Protein AF-A0A380TN13-F1 (afdb_monomer_lite)

pLDDT: mean 87.19, std 15.4, range [38.97, 98.44]

Structure (mmCIF, N/CA/C/O backbone):
data_AF-A0A380TN13-F1
#
_entry.id   AF-A0A380TN13-F1
#
loop_
_atom_site.group_PDB
_atom_site.id
_atom_site.type_symbol
_atom_site.label_atom_id
_atom_site.label_alt_id
_atom_site.label_comp_id
_atom_site.label_asym_id
_atom_site.label_entity_id
_atom_site.label_seq_id
_atom_site.pdbx_PDB_ins_code
_atom_site.Cartn_x
_atom_site.Cartn_y
_atom_site.Cartn_z
_atom_site.occupancy
_atom_site.B_iso_or_equiv
_atom_site.auth_seq_id
_atom_site.auth_comp_id
_atom_site.auth_asym_id
_atom_site.auth_atom_id
_atom_site.pdbx_PDB_model_num
ATOM 1 N N . MET A 1 1 ? 14.270 -12.593 -10.125 1.00 65.88 1 MET A N 1
ATOM 2 C CA . MET A 1 1 ? 13.774 -11.225 -9.881 1.00 65.88 1 MET A CA 1
ATOM 3 C C . MET A 1 1 ? 12.365 -11.051 -10.431 1.00 65.88 1 MET A C 1
ATOM 5 O O . MET A 1 1 ? 11.478 -10.808 -9.632 1.00 65.88 1 MET A O 1
ATOM 9 N N . VAL A 1 2 ? 12.131 -11.298 -11.727 1.00 71.88 2 VAL A N 1
ATOM 10 C CA . VAL A 1 2 ? 10.791 -11.226 -12.358 1.00 71.88 2 VAL A CA 1
ATOM 11 C C . VAL A 1 2 ? 9.706 -11.951 -11.545 1.00 71.88 2 VAL A C 1
ATOM 13 O O . VAL A 1 2 ? 8.764 -11.313 -11.095 1.00 71.88 2 VAL A O 1
ATOM 16 N N . GLY A 1 3 ? 9.921 -13.222 -11.181 1.00 81.19 3 GLY A N 1
ATOM 17 C CA . GLY A 1 3 ? 8.944 -13.970 -10.373 1.00 81.19 3 GLY A CA 1
ATOM 18 C C . GLY A 1 3 ? 8.703 -13.449 -8.944 1.00 81.19 3 GLY A C 1
ATOM 19 O O . GLY A 1 3 ? 7.678 -13.769 -8.356 1.00 81.19 3 GLY A O 1
ATOM 20 N N . GLN A 1 4 ? 9.610 -12.648 -8.362 1.00 84.31 4 GLN A N 1
ATOM 21 C CA . GLN A 1 4 ? 9.335 -11.978 -7.077 1.00 84.31 4 GLN A CA 1
ATOM 22 C C . GLN A 1 4 ? 8.352 -10.820 -7.277 1.00 84.31 4 GLN A C 1
ATOM 24 O O . GLN A 1 4 ? 7.510 -10.576 -6.424 1.00 84.31 4 GLN A O 1
ATOM 29 N N . ILE A 1 5 ? 8.436 -10.133 -8.415 1.00 87.44 5 ILE A N 1
ATOM 30 C CA . ILE A 1 5 ? 7.627 -8.950 -8.705 1.00 87.44 5 ILE A CA 1
ATOM 31 C C . ILE A 1 5 ? 6.251 -9.351 -9.234 1.00 87.44 5 ILE A C 1
ATOM 33 O O . ILE A 1 5 ? 5.261 -8.731 -8.860 1.00 87.44 5 ILE A O 1
ATOM 37 N N . ASP A 1 6 ? 6.151 -10.456 -9.976 1.00 91.38 6 ASP A N 1
ATOM 38 C CA . ASP A 1 6 ? 4.862 -11.104 -10.259 1.00 91.38 6 ASP A CA 1
ATOM 39 C C . ASP A 1 6 ? 4.112 -11.430 -8.959 1.00 91.38 6 ASP A C 1
ATOM 41 O O . ASP A 1 6 ? 2.916 -11.160 -8.812 1.00 91.38 6 ASP A O 1
ATOM 45 N N . GLN A 1 7 ? 4.837 -11.977 -7.978 1.00 93.75 7 GLN A N 1
ATOM 46 C CA . GLN A 1 7 ? 4.271 -12.325 -6.683 1.00 93.75 7 GLN A CA 1
ATOM 47 C C . GLN A 1 7 ? 3.902 -11.082 -5.862 1.00 93.75 7 GLN A C 1
ATOM 49 O O . GLN A 1 7 ? 2.835 -11.064 -5.247 1.00 93.75 7 GLN A O 1
ATOM 54 N N . LEU A 1 8 ? 4.716 -10.021 -5.923 1.00 94.38 8 LEU A N 1
ATOM 55 C CA . LEU A 1 8 ? 4.386 -8.714 -5.356 1.00 94.38 8 LEU A CA 1
ATOM 56 C C . LEU A 1 8 ? 3.074 -8.170 -5.937 1.00 94.38 8 LEU A C 1
ATOM 58 O O . LEU A 1 8 ? 2.205 -7.755 -5.172 1.00 94.38 8 LEU A O 1
ATOM 62 N N . VAL A 1 9 ? 2.901 -8.197 -7.265 1.00 95.75 9 VAL A N 1
ATOM 63 C CA . VAL A 1 9 ? 1.662 -7.751 -7.926 1.00 95.75 9 VAL A CA 1
ATOM 64 C C . VAL A 1 9 ? 0.481 -8.576 -7.420 1.00 95.75 9 VAL A C 1
ATOM 66 O O . VAL A 1 9 ? -0.484 -8.004 -6.918 1.00 95.75 9 VAL A O 1
ATOM 69 N N . SER A 1 10 ? 0.577 -9.907 -7.474 1.00 97.00 10 SER A N 1
ATOM 70 C CA . SER A 1 10 ? -0.489 -10.816 -7.029 1.00 97.00 10 SER A CA 1
ATOM 71 C C . SER A 1 10 ? -0.894 -10.573 -5.570 1.00 97.00 10 SER A C 1
ATOM 73 O O . SER A 1 10 ? -2.082 -10.486 -5.250 1.00 97.00 10 SER A O 1
ATOM 75 N N . ASP A 1 11 ? 0.070 -10.477 -4.655 1.00 96.94 11 ASP A N 1
ATOM 76 C CA . ASP A 1 11 ? -0.242 -10.333 -3.232 1.00 96.94 11 ASP A CA 1
ATOM 77 C C . ASP A 1 11 ? -0.697 -8.914 -2.880 1.00 96.94 11 ASP A C 1
ATOM 79 O O . ASP A 1 11 ? -1.555 -8.758 -2.009 1.00 96.94 11 ASP A O 1
ATOM 83 N N . THR A 1 12 ? -0.250 -7.898 -3.625 1.00 97.81 12 THR A N 1
ATOM 84 C CA . THR A 1 12 ? -0.817 -6.543 -3.546 1.00 97.81 12 THR A CA 1
ATOM 85 C C . THR A 1 12 ? -2.265 -6.521 -4.038 1.00 97.81 12 THR A C 1
ATOM 87 O O . THR A 1 12 ? -3.112 -5.894 -3.405 1.00 97.81 12 THR A O 1
ATOM 90 N N . GLU A 1 13 ? -2.612 -7.243 -5.109 1.00 98.00 13 GLU A N 1
ATOM 91 C CA . GLU A 1 13 ? -4.006 -7.350 -5.570 1.00 98.00 13 GLU A CA 1
ATOM 92 C C . GLU A 1 13 ? -4.906 -8.006 -4.519 1.00 98.00 13 GLU A C 1
ATOM 94 O O . GLU A 1 13 ? -5.995 -7.500 -4.238 1.00 98.00 13 GLU A O 1
ATOM 99 N N . LYS A 1 14 ? -4.441 -9.089 -3.882 1.00 98.19 14 LYS A N 1
ATOM 100 C CA . LYS A 1 14 ? -5.165 -9.732 -2.773 1.00 98.19 14 LYS A CA 1
ATOM 101 C C . LYS A 1 14 ? -5.299 -8.800 -1.571 1.00 98.19 14 LYS A C 1
ATOM 103 O O . LYS A 1 14 ? -6.384 -8.704 -1.003 1.00 98.19 14 LYS A O 1
ATOM 108 N N . PHE A 1 15 ? -4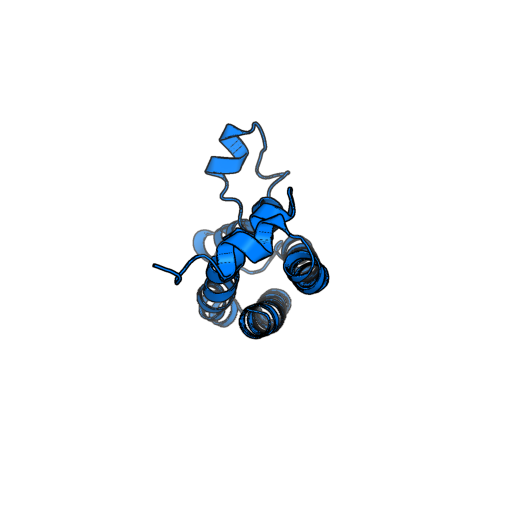.229 -8.095 -1.203 1.00 98.38 15 PHE A N 1
ATOM 109 C CA . PHE A 1 15 ? -4.238 -7.109 -0.123 1.00 98.38 15 PHE A CA 1
ATOM 110 C C . PHE A 1 15 ? -5.290 -6.023 -0.366 1.00 98.38 15 PHE A C 1
ATOM 112 O O . PHE A 1 15 ? -6.163 -5.810 0.472 1.00 98.38 15 PHE A O 1
ATOM 119 N N . VAL A 1 16 ? -5.283 -5.417 -1.556 1.00 98.06 16 VAL A N 1
ATOM 120 C CA . VAL A 1 16 ? -6.286 -4.431 -1.983 1.00 98.06 16 VAL A CA 1
ATOM 121 C C . VAL A 1 16 ? -7.694 -5.033 -1.993 1.00 98.06 16 VAL A C 1
ATOM 123 O O . VAL A 1 16 ? -8.653 -4.352 -1.633 1.00 98.06 16 VAL A O 1
ATOM 126 N N . GLY A 1 17 ? -7.832 -6.307 -2.368 1.00 98.19 17 GLY A N 1
ATOM 127 C CA . GLY A 1 17 ? -9.084 -7.055 -2.273 1.00 98.19 17 GLY A CA 1
ATOM 128 C C . GLY A 1 17 ? -9.636 -7.109 -0.847 1.00 98.19 17 GLY A C 1
ATOM 129 O O . GLY A 1 17 ? -10.792 -6.745 -0.637 1.00 98.19 17 GLY A O 1
ATOM 130 N N . TYR A 1 18 ? -8.808 -7.481 0.135 1.00 98.44 18 TYR A N 1
ATOM 131 C CA . TYR A 1 18 ? -9.210 -7.526 1.546 1.00 98.44 18 TYR A CA 1
ATOM 132 C C . TYR A 1 18 ? -9.548 -6.145 2.116 1.00 98.44 18 TYR A C 1
ATOM 134 O O . TYR A 1 18 ? -10.507 -6.013 2.876 1.00 98.44 18 TYR A O 1
ATOM 142 N N . LEU A 1 19 ? -8.815 -5.100 1.717 1.00 98.06 19 LEU A N 1
ATOM 143 C CA . LEU A 1 19 ? -9.134 -3.722 2.103 1.00 98.06 19 L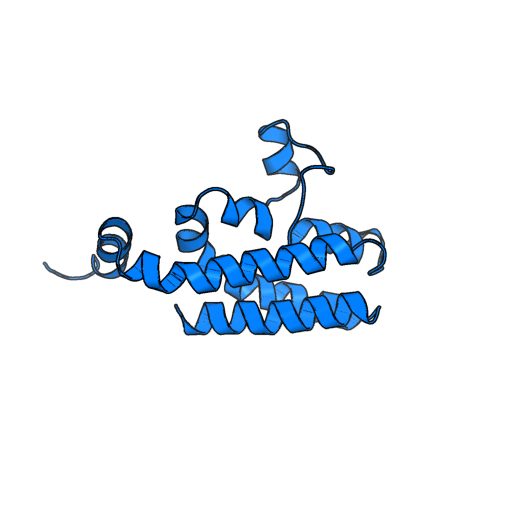EU A CA 1
ATOM 144 C C . LEU A 1 19 ? -10.526 -3.314 1.608 1.00 98.06 19 LEU A C 1
ATOM 146 O O . LEU A 1 19 ? -11.349 -2.835 2.391 1.00 98.06 19 LEU A O 1
ATOM 150 N N . LYS A 1 20 ? -10.817 -3.583 0.328 1.00 97.31 20 LYS A N 1
ATOM 151 C CA . LYS A 1 20 ? -12.115 -3.294 -0.301 1.00 97.31 20 LYS A CA 1
ATOM 152 C C . LYS A 1 20 ? -13.267 -4.087 0.311 1.00 97.31 20 LYS A C 1
ATOM 154 O O . LYS A 1 20 ? -14.385 -3.585 0.351 1.00 97.31 20 LYS A O 1
ATOM 159 N N . SER A 1 21 ? -13.021 -5.314 0.768 1.00 97.62 21 SER A N 1
ATOM 160 C CA . SER A 1 21 ? -14.049 -6.150 1.395 1.00 97.62 21 SER A CA 1
ATOM 161 C C . SER A 1 21 ? -14.241 -5.882 2.891 1.00 97.62 21 SER A C 1
ATOM 163 O O . SER A 1 21 ? -15.089 -6.524 3.505 1.00 97.62 21 SER A O 1
ATOM 165 N N . GLY A 1 22 ? -13.462 -4.981 3.500 1.00 97.69 22 GLY A N 1
ATOM 166 C CA . GLY A 1 22 ? -13.528 -4.734 4.9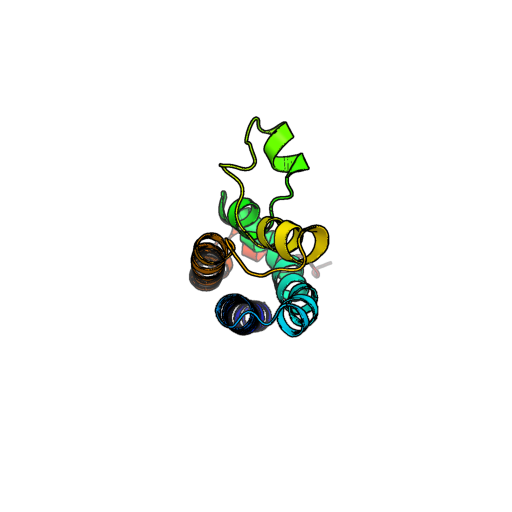44 1.00 97.69 22 GLY A CA 1
ATOM 167 C C . GLY A 1 22 ? -12.832 -5.791 5.806 1.00 97.69 22 GLY A C 1
ATOM 168 O O . GLY A 1 22 ? -13.014 -5.807 7.023 1.00 97.69 22 GLY A O 1
ATOM 169 N N . ASP A 1 23 ? -12.045 -6.688 5.208 1.00 98.06 23 ASP A N 1
ATOM 170 C CA . ASP A 1 23 ? -11.430 -7.819 5.901 1.00 98.06 23 ASP A CA 1
ATOM 171 C C . ASP A 1 23 ? -10.084 -7.429 6.523 1.00 98.06 23 ASP A C 1
ATOM 173 O O . ASP A 1 23 ? -9.000 -7.725 6.013 1.00 98.06 23 ASP A O 1
ATOM 177 N N . VAL A 1 24 ? -10.162 -6.749 7.668 1.00 97.88 24 VAL A N 1
ATOM 178 C CA . VAL A 1 24 ? -8.989 -6.290 8.428 1.00 97.88 24 VAL A CA 1
ATOM 179 C C . VAL A 1 24 ? -8.060 -7.452 8.799 1.00 97.88 24 VAL A C 1
ATOM 181 O O . VAL A 1 24 ? -6.840 -7.292 8.789 1.00 97.88 24 VAL A O 1
ATOM 184 N N . GLN A 1 25 ? -8.604 -8.629 9.129 1.00 97.69 25 GLN A N 1
ATOM 185 C CA . GLN A 1 25 ? -7.788 -9.758 9.579 1.00 97.69 25 GLN A CA 1
ATOM 186 C C . GLN A 1 25 ? -6.933 -10.321 8.449 1.00 97.69 25 GLN A C 1
ATOM 188 O O . GLN A 1 25 ? -5.730 -10.518 8.635 1.00 97.69 25 GLN A O 1
ATOM 193 N N . ASN A 1 26 ? -7.526 -10.578 7.283 1.00 98.00 26 ASN A N 1
ATOM 194 C CA . ASN A 1 26 ? -6.761 -11.090 6.153 1.00 98.00 26 ASN A CA 1
ATOM 195 C C . ASN A 1 26 ? -5.868 -10.010 5.530 1.00 98.00 26 ASN A C 1
ATOM 197 O O . ASN A 1 26 ? -4.746 -10.334 5.139 1.00 98.00 26 ASN A O 1
ATOM 201 N N . ALA A 1 27 ? -6.274 -8.733 5.556 1.00 98.25 27 ALA A N 1
ATOM 202 C CA . ALA A 1 27 ? -5.406 -7.615 5.180 1.00 98.25 27 ALA A CA 1
ATOM 203 C C . ALA A 1 27 ? -4.125 -7.578 6.037 1.00 98.25 27 ALA A C 1
ATOM 205 O O . ALA A 1 27 ? -3.022 -7.548 5.492 1.00 98.25 27 ALA A O 1
ATOM 206 N N . LYS A 1 28 ? -4.247 -7.683 7.369 1.00 98.25 28 LYS A N 1
ATOM 207 C CA . LYS A 1 28 ? -3.092 -7.741 8.286 1.00 98.25 28 LYS A CA 1
ATOM 208 C C . LYS A 1 28 ? -2.200 -8.961 8.058 1.00 98.25 28 LYS A C 1
ATOM 210 O O . LYS A 1 28 ? -0.984 -8.851 8.168 1.00 98.25 28 LYS A O 1
ATOM 215 N N . LYS A 1 29 ? -2.783 -10.122 7.738 1.00 97.88 29 LYS A N 1
ATOM 216 C CA . LYS A 1 29 ? -2.020 -11.356 7.476 1.00 97.88 29 LYS A CA 1
ATOM 217 C C . LYS A 1 29 ? -1.196 -11.276 6.196 1.00 97.88 29 LYS A C 1
ATOM 219 O O . LYS A 1 29 ? -0.071 -11.763 6.179 1.00 97.88 29 LYS A O 1
ATOM 224 N N . ILE A 1 30 ? -1.756 -10.707 5.127 1.00 97.81 30 ILE A N 1
ATOM 225 C CA . ILE A 1 30 ? -1.075 -10.668 3.829 1.00 97.81 30 ILE A CA 1
ATOM 226 C C . ILE A 1 30 ? -0.096 -9.500 3.699 1.00 97.81 30 ILE A C 1
ATOM 228 O O . ILE A 1 30 ? 0.870 -9.618 2.954 1.00 97.81 30 ILE A O 1
ATOM 232 N N . TYR A 1 31 ? -0.300 -8.412 4.446 1.00 97.44 31 TYR A N 1
ATOM 233 C CA . TYR A 1 31 ? 0.576 -7.237 4.451 1.00 97.44 31 TYR A CA 1
ATOM 234 C C . TYR A 1 31 ? 2.083 -7.564 4.532 1.00 97.44 31 TYR A C 1
ATOM 236 O O . TYR A 1 31 ? 2.811 -7.173 3.617 1.00 97.44 31 TYR A O 1
ATOM 244 N N . PRO A 1 32 ? 2.584 -8.328 5.529 1.00 96.12 32 PRO A N 1
ATOM 245 C CA . PRO A 1 32 ? 4.013 -8.640 5.604 1.00 96.12 32 PRO A CA 1
ATOM 246 C C . PRO A 1 32 ? 4.494 -9.542 4.456 1.00 96.12 32 PRO A C 1
ATOM 248 O O . PRO A 1 32 ? 5.658 -9.471 4.071 1.00 96.12 32 PRO A O 1
ATOM 251 N N . LEU A 1 33 ? 3.614 -10.375 3.887 1.00 94.50 33 LEU A N 1
ATOM 252 C CA . LEU A 1 33 ? 3.955 -11.239 2.753 1.00 94.50 33 LEU A CA 1
ATOM 253 C C . LEU A 1 33 ? 4.133 -10.420 1.474 1.00 94.50 33 LEU A C 1
ATOM 255 O O . LEU A 1 33 ? 5.125 -10.606 0.778 1.00 94.50 33 LEU A O 1
ATOM 259 N N . ALA A 1 34 ? 3.212 -9.491 1.200 1.00 94.00 34 ALA A N 1
ATOM 260 C CA . ALA A 1 34 ? 3.318 -8.581 0.065 1.00 94.00 34 ALA A CA 1
ATOM 261 C C . ALA A 1 34 ? 4.589 -7.722 0.173 1.00 94.00 34 ALA A C 1
ATOM 263 O O . ALA A 1 34 ? 5.377 -7.668 -0.769 1.00 94.00 34 ALA A O 1
ATOM 264 N N . ARG A 1 35 ? 4.847 -7.145 1.354 1.00 95.88 35 ARG A N 1
ATOM 265 C CA . ARG A 1 35 ? 6.054 -6.346 1.606 1.00 95.88 35 ARG A CA 1
ATOM 266 C C . ARG A 1 35 ? 7.347 -7.119 1.427 1.00 95.88 35 ARG A C 1
ATOM 268 O O . ARG A 1 35 ? 8.263 -6.602 0.812 1.00 95.88 35 ARG A O 1
ATOM 275 N N . MET A 1 36 ? 7.424 -8.368 1.885 1.00 93.38 36 MET A N 1
ATOM 276 C CA . MET A 1 36 ? 8.629 -9.186 1.706 1.00 93.38 36 MET A CA 1
ATOM 277 C C . MET A 1 36 ? 9.077 -9.256 0.235 1.00 93.38 36 MET A C 1
ATOM 279 O O . MET A 1 36 ? 10.277 -9.288 -0.039 1.00 93.38 36 MET A O 1
ATOM 283 N N . TYR A 1 37 ? 8.137 -9.294 -0.713 1.00 90.56 37 TYR A N 1
ATOM 284 C CA . TYR A 1 37 ? 8.475 -9.265 -2.136 1.00 90.56 37 TYR A CA 1
ATOM 285 C C . TYR A 1 37 ? 8.920 -7.879 -2.607 1.00 90.56 37 TYR A C 1
ATOM 287 O O . TYR A 1 37 ? 9.835 -7.807 -3.426 1.00 90.56 37 TYR A O 1
ATOM 295 N N . PHE A 1 38 ? 8.327 -6.809 -2.068 1.00 90.12 38 PHE A N 1
ATOM 296 C CA . PHE A 1 38 ? 8.744 -5.435 -2.350 1.00 90.12 38 PHE A CA 1
ATOM 297 C C . PHE A 1 38 ? 10.175 -5.166 -1.882 1.00 90.12 38 PHE A C 1
ATOM 299 O O . PHE A 1 38 ? 11.000 -4.773 -2.696 1.00 90.12 38 PHE A O 1
ATOM 306 N N . GLU A 1 39 ? 10.500 -5.493 -0.633 1.00 89.56 39 GLU A N 1
ATOM 307 C CA . GLU A 1 39 ? 11.825 -5.296 -0.016 1.00 89.56 39 GLU A CA 1
ATOM 308 C C . GLU A 1 39 ? 12.933 -6.003 -0.819 1.00 89.56 39 GLU A C 1
ATOM 310 O O . GLU A 1 39 ? 14.043 -5.517 -0.993 1.00 89.56 39 GLU A O 1
ATOM 315 N N . ARG A 1 40 ? 12.629 -7.163 -1.415 1.00 87.19 40 ARG A N 1
ATOM 316 C CA . ARG A 1 40 ? 13.574 -7.869 -2.303 1.00 87.19 40 ARG A CA 1
ATOM 317 C C . ARG A 1 40 ? 13.754 -7.201 -3.666 1.00 87.19 40 ARG A C 1
ATOM 319 O O . ARG A 1 40 ? 14.718 -7.510 -4.368 1.00 87.19 40 ARG A O 1
ATOM 326 N N . SER A 1 41 ? 12.806 -6.361 -4.068 1.00 83.50 41 SER A N 1
ATOM 327 C CA . SER A 1 41 ? 12.824 -5.579 -5.306 1.00 83.50 41 SER A CA 1
ATOM 328 C C . SER A 1 41 ? 13.212 -4.110 -5.104 1.00 83.50 41 SER A C 1
ATOM 330 O O . SER A 1 41 ? 13.407 -3.419 -6.103 1.00 83.50 41 SER A O 1
ATOM 332 N N . GLU A 1 42 ? 13.376 -3.664 -3.855 1.00 82.00 42 GLU A N 1
ATOM 333 C CA . GLU A 1 42 ? 13.690 -2.285 -3.454 1.00 82.00 42 GLU A CA 1
ATOM 334 C C . GLU A 1 42 ? 14.889 -1.700 -4.222 1.00 82.00 42 GLU A C 1
ATOM 336 O O . GLU A 1 42 ? 14.696 -0.668 -4.863 1.00 82.00 42 GLU A O 1
ATOM 341 N N . PRO A 1 43 ? 16.051 -2.381 -4.376 1.00 83.50 43 PRO A N 1
ATOM 342 C CA . PRO A 1 43 ? 17.184 -1.801 -5.117 1.00 83.50 43 PRO A CA 1
ATOM 343 C C . PRO A 1 43 ? 16.861 -1.440 -6.576 1.00 83.50 43 PRO A C 1
ATOM 345 O O . PRO A 1 43 ? 17.518 -0.611 -7.207 1.00 83.50 43 PRO A O 1
ATOM 348 N N . ILE A 1 44 ? 15.858 -2.102 -7.158 1.00 79.81 44 ILE A N 1
ATOM 349 C CA . ILE A 1 44 ? 15.398 -1.803 -8.512 1.00 79.81 44 ILE A CA 1
ATOM 350 C C . ILE A 1 44 ? 14.328 -0.710 -8.487 1.00 79.81 44 ILE A C 1
ATOM 352 O O . ILE A 1 44 ? 14.312 0.128 -9.385 1.00 79.81 44 ILE A O 1
ATOM 356 N N . ALA A 1 45 ? 13.455 -0.694 -7.478 1.00 84.31 45 ALA A N 1
ATOM 357 C CA . ALA A 1 45 ? 12.477 0.374 -7.290 1.00 84.31 45 ALA A CA 1
ATOM 358 C C . ALA A 1 45 ? 13.160 1.738 -7.086 1.00 84.31 45 ALA A C 1
ATOM 360 O O . ALA A 1 45 ? 12.769 2.703 -7.743 1.00 84.31 45 ALA A O 1
ATOM 361 N N . GLU A 1 46 ? 14.237 1.792 -6.293 1.00 84.75 46 GLU A N 1
ATOM 362 C CA . GLU A 1 46 ? 15.083 2.981 -6.093 1.00 84.75 46 GLU A CA 1
ATOM 363 C C . GLU A 1 46 ? 15.647 3.527 -7.414 1.00 84.75 46 GLU A C 1
ATOM 365 O O . GLU A 1 46 ? 15.718 4.736 -7.639 1.00 84.75 46 GLU A O 1
ATOM 370 N N . SER A 1 47 ? 15.990 2.635 -8.349 1.00 85.31 47 SER A N 1
ATOM 371 C CA . SER A 1 47 ? 16.504 3.018 -9.671 1.00 85.31 47 SER A CA 1
ATOM 372 C C . SER A 1 47 ? 15.456 3.725 -10.543 1.00 85.31 47 SER A C 1
ATOM 374 O O . SER A 1 47 ? 15.798 4.308 -11.573 1.00 85.31 47 SER A O 1
ATOM 376 N N . PHE A 1 48 ? 14.178 3.687 -10.151 1.00 85.12 48 PHE A N 1
ATOM 377 C CA . PHE A 1 48 ? 13.072 4.330 -10.856 1.00 85.12 48 PHE A CA 1
ATOM 378 C C . PHE A 1 48 ? 12.595 5.632 -10.201 1.00 85.12 48 PHE A C 1
ATOM 380 O O . PHE A 1 48 ? 11.493 6.094 -10.500 1.00 85.12 48 PHE A O 1
ATOM 387 N N . GLY A 1 49 ? 13.440 6.265 -9.383 1.00 83.75 49 GLY A N 1
ATOM 388 C CA . GLY A 1 49 ? 13.205 7.606 -8.858 1.00 83.75 49 GLY A CA 1
ATOM 389 C C . GLY A 1 49 ? 12.136 7.618 -7.772 1.00 83.75 49 GLY A C 1
ATOM 390 O O . GLY A 1 49 ? 12.344 7.100 -6.685 1.00 83.75 49 GLY A O 1
ATOM 391 N N . ASP A 1 50 ? 10.982 8.218 -8.057 1.00 87.25 50 ASP A N 1
ATOM 392 C CA . ASP A 1 50 ? 9.918 8.435 -7.069 1.00 87.25 50 ASP A CA 1
ATOM 393 C C . ASP A 1 50 ? 9.043 7.200 -6.793 1.00 87.25 50 ASP A C 1
ATOM 395 O O . ASP A 1 50 ? 8.051 7.292 -6.068 1.00 87.25 50 ASP A O 1
ATOM 399 N N . LEU A 1 51 ? 9.363 6.055 -7.396 1.00 90.94 51 LEU A N 1
ATOM 400 C CA . LEU A 1 51 ? 8.534 4.860 -7.295 1.00 90.94 51 LEU A CA 1
ATOM 401 C C . LEU A 1 51 ? 8.613 4.223 -5.905 1.00 90.94 51 LEU A C 1
ATOM 403 O O . LEU A 1 51 ? 7.589 3.834 -5.348 1.00 90.94 51 LEU A O 1
ATOM 407 N N . ASP A 1 52 ? 9.822 4.149 -5.355 1.00 90.94 52 ASP A N 1
ATOM 408 C CA . ASP A 1 52 ? 10.073 3.624 -4.019 1.00 90.94 52 ASP A CA 1
ATOM 409 C C . ASP A 1 52 ? 9.292 4.394 -2.931 1.00 90.94 52 ASP A C 1
ATOM 411 O O . ASP A 1 52 ? 8.426 3.792 -2.285 1.00 90.94 52 ASP A O 1
ATOM 415 N N . PRO A 1 53 ? 9.411 5.734 -2.812 1.00 92.31 53 PRO A N 1
ATOM 416 C CA . PRO A 1 53 ? 8.677 6.470 -1.786 1.00 92.31 53 PRO A CA 1
ATOM 417 C C . PRO A 1 53 ? 7.153 6.462 -1.987 1.00 92.31 53 PRO A C 1
ATOM 419 O O . PRO A 1 53 ? 6.402 6.611 -1.021 1.00 92.31 53 PRO A O 1
ATOM 422 N N . ARG A 1 54 ? 6.653 6.264 -3.217 1.00 94.38 54 ARG A N 1
ATOM 423 C CA . ARG A 1 54 ? 5.210 6.078 -3.464 1.00 94.38 54 ARG A CA 1
ATOM 424 C C . ARG A 1 54 ? 4.681 4.753 -2.913 1.00 94.38 54 ARG A C 1
ATOM 426 O O . ARG A 1 54 ? 3.511 4.689 -2.527 1.00 94.38 54 ARG A O 1
ATOM 433 N N . ILE A 1 55 ? 5.517 3.715 -2.891 1.00 95.50 55 ILE A N 1
ATOM 434 C CA . ILE A 1 55 ? 5.137 2.365 -2.473 1.00 95.50 55 ILE A CA 1
ATOM 435 C C . ILE A 1 55 ? 5.414 2.148 -0.984 1.00 95.50 55 ILE A C 1
ATOM 437 O O . ILE A 1 55 ? 4.550 1.580 -0.310 1.00 95.50 55 ILE A O 1
ATOM 441 N N . ASP A 1 56 ? 6.553 2.613 -0.464 1.00 95.31 56 ASP A N 1
ATOM 442 C CA . ASP A 1 56 ? 7.036 2.188 0.855 1.00 95.31 56 ASP A CA 1
ATOM 443 C C . ASP A 1 56 ? 7.662 3.273 1.738 1.00 95.31 56 ASP A C 1
ATOM 445 O O . ASP A 1 56 ? 8.292 2.958 2.742 1.00 95.31 56 ASP A O 1
ATOM 449 N N . ALA A 1 57 ? 7.446 4.561 1.454 1.00 93.19 57 ALA A N 1
ATOM 450 C CA . ALA A 1 57 ? 7.950 5.600 2.352 1.00 93.19 57 ALA A CA 1
ATOM 451 C C . ALA A 1 57 ? 7.356 5.479 3.764 1.00 93.19 57 ALA A C 1
ATOM 453 O O . ALA A 1 57 ? 6.136 5.331 3.942 1.00 93.19 57 ALA A O 1
ATOM 454 N N . ARG A 1 58 ? 8.199 5.639 4.789 1.00 94.25 58 ARG A N 1
ATOM 455 C CA . ARG A 1 58 ? 7.736 5.849 6.165 1.00 94.25 58 ARG A CA 1
ATOM 456 C C . ARG A 1 58 ? 7.408 7.320 6.361 1.00 94.25 58 ARG A C 1
ATOM 458 O O . ARG A 1 58 ? 8.005 8.206 5.754 1.00 94.25 58 ARG A O 1
ATOM 465 N N . LEU A 1 59 ? 6.461 7.596 7.254 1.00 90.38 59 LEU A N 1
ATOM 466 C CA . LEU A 1 59 ? 6.062 8.975 7.533 1.00 90.38 59 LEU A CA 1
ATOM 467 C C . LEU A 1 59 ? 7.238 9.823 8.054 1.00 90.38 59 LEU A C 1
ATOM 469 O O . LEU A 1 59 ? 7.316 10.997 7.715 1.00 90.38 59 LEU A O 1
ATOM 473 N N . ALA A 1 60 ? 8.154 9.229 8.828 1.00 90.38 60 ALA A N 1
ATOM 474 C CA . ALA A 1 60 ? 9.355 9.908 9.319 1.00 90.38 60 ALA A CA 1
ATOM 475 C C . ALA A 1 60 ? 10.237 10.415 8.163 1.00 90.38 60 ALA A C 1
ATOM 477 O O . ALA A 1 60 ? 10.536 11.607 8.109 1.00 90.38 60 ALA A O 1
ATOM 478 N N . ASP A 1 61 ? 10.536 9.550 7.193 1.00 89.06 61 ASP A N 1
ATOM 479 C CA . ASP A 1 61 ? 11.379 9.879 6.037 1.00 89.06 61 ASP A CA 1
ATOM 480 C C . ASP A 1 61 ? 10.748 11.007 5.196 1.00 89.06 61 ASP A C 1
ATOM 482 O O . ASP A 1 61 ? 11.408 11.975 4.823 1.00 89.06 61 ASP A O 1
ATOM 486 N N . LEU A 1 62 ? 9.424 10.968 4.995 1.00 86.94 62 LEU A N 1
ATOM 487 C CA . LEU A 1 62 ? 8.698 12.049 4.315 1.00 86.94 62 LEU A CA 1
ATOM 488 C C . LEU A 1 62 ? 8.787 13.381 5.063 1.00 86.94 62 LEU A C 1
ATOM 490 O O . LEU A 1 62 ? 8.920 14.434 4.436 1.00 86.94 62 LEU A O 1
ATOM 494 N N . THR A 1 63 ? 8.698 13.359 6.393 1.00 88.12 63 THR A N 1
ATOM 495 C CA . THR A 1 63 ? 8.766 14.594 7.184 1.00 88.12 63 THR A CA 1
ATOM 496 C C . THR A 1 63 ? 10.146 15.239 7.155 1.00 88.12 63 THR A C 1
ATOM 498 O O . THR A 1 63 ? 10.226 16.468 7.166 1.00 88.12 63 THR A O 1
ATOM 501 N N . GLU A 1 64 ? 11.218 14.452 7.045 1.00 88.50 64 GLU A N 1
ATOM 502 C CA . GLU A 1 64 ? 12.578 14.973 6.855 1.00 88.50 64 GLU A CA 1
ATOM 503 C C . GLU A 1 64 ? 12.728 15.699 5.507 1.00 88.50 64 GLU A C 1
ATOM 505 O O . GLU A 1 64 ? 13.439 16.699 5.413 1.00 88.50 64 GLU A O 1
ATOM 510 N N . GLU A 1 65 ? 11.967 15.282 4.491 1.00 85.56 65 GLU A N 1
ATOM 511 C CA . GLU A 1 65 ? 11.868 15.952 3.187 1.00 85.56 65 GLU A CA 1
ATOM 512 C C . GLU A 1 65 ? 10.870 17.129 3.157 1.00 85.56 65 GLU A C 1
ATOM 514 O O . GLU A 1 65 ? 10.612 17.711 2.100 1.00 85.56 65 GLU A O 1
ATOM 519 N N . GLY A 1 66 ? 10.271 17.490 4.296 1.00 88.31 66 GLY A N 1
ATOM 520 C CA . GLY A 1 66 ? 9.275 18.562 4.388 1.00 88.31 66 GLY A CA 1
ATOM 521 C C . GLY A 1 66 ? 7.884 18.193 3.855 1.00 88.31 66 GLY A C 1
ATOM 522 O O . GLY A 1 66 ? 7.047 19.080 3.670 1.00 88.31 66 GLY A O 1
ATOM 523 N N . LYS A 1 67 ? 7.620 16.904 3.616 1.00 90.25 67 LYS A N 1
ATOM 524 C CA . LYS A 1 67 ? 6.308 16.371 3.222 1.00 90.25 67 LYS A CA 1
ATOM 525 C C . LYS A 1 67 ? 5.472 15.999 4.450 1.00 90.25 67 LYS A C 1
ATOM 527 O O . LYS A 1 67 ? 5.957 15.924 5.577 1.00 90.25 67 LYS A O 1
ATOM 532 N N . THR A 1 68 ? 4.178 15.782 4.238 1.00 90.12 68 THR A N 1
ATOM 533 C CA . THR A 1 68 ? 3.202 15.516 5.306 1.00 90.12 68 THR A CA 1
ATOM 534 C C . THR A 1 68 ? 2.363 14.271 5.017 1.00 90.12 68 THR A C 1
ATOM 536 O O . THR A 1 68 ? 2.451 13.675 3.947 1.00 90.12 68 THR A O 1
ATOM 539 N N . GLU A 1 69 ? 1.459 13.900 5.932 1.00 88.25 69 GLU A N 1
ATOM 540 C CA . GLU A 1 69 ? 0.493 12.810 5.699 1.00 88.25 69 GLU A CA 1
ATOM 541 C C . GLU A 1 69 ? -0.374 13.000 4.438 1.00 88.25 69 GLU A C 1
ATOM 543 O O . GLU A 1 69 ? -0.899 12.025 3.890 1.00 88.25 69 GLU A O 1
ATOM 548 N N . LYS A 1 70 ? -0.526 14.244 3.957 1.00 88.25 70 LYS A N 1
ATOM 549 C CA . LYS A 1 70 ? -1.247 14.541 2.710 1.00 88.25 70 LYS A CA 1
ATOM 550 C C . LYS A 1 70 ? -0.504 14.035 1.476 1.00 88.25 70 LYS A C 1
ATOM 552 O O . LYS A 1 70 ? -1.151 13.645 0.511 1.00 88.25 70 LYS A O 1
ATOM 557 N N . ASP A 1 71 ? 0.821 14.017 1.544 1.00 89.44 71 ASP A N 1
ATOM 558 C CA . ASP A 1 71 ? 1.724 13.586 0.476 1.00 89.44 71 ASP A CA 1
ATOM 559 C C . ASP A 1 71 ? 2.048 12.086 0.577 1.00 89.44 71 ASP A C 1
ATOM 561 O O . ASP A 1 71 ? 2.617 11.495 -0.337 1.00 89.44 71 ASP A O 1
ATOM 565 N N . TRP A 1 72 ? 1.678 11.458 1.696 1.00 93.44 72 TRP A N 1
ATOM 566 C CA . TRP A 1 72 ? 1.960 10.058 1.978 1.00 93.44 72 TRP A CA 1
ATOM 567 C C . TRP A 1 72 ? 1.035 9.120 1.196 1.00 93.44 72 TRP A C 1
ATOM 569 O O . TRP A 1 72 ? -0.165 9.382 1.052 1.00 93.44 72 TRP A O 1
ATOM 579 N N . SER A 1 73 ? 1.571 7.987 0.748 1.00 95.38 73 SER A N 1
ATOM 580 C CA . SER A 1 73 ? 0.859 6.907 0.058 1.00 95.38 73 SER A CA 1
ATOM 581 C C . SER A 1 73 ? 1.470 5.552 0.452 1.00 95.38 73 SER A C 1
ATOM 583 O O . SER A 1 73 ? 2.284 5.477 1.370 1.00 95.38 73 SER A O 1
ATOM 585 N N . GLY A 1 74 ? 1.058 4.481 -0.221 1.00 96.69 74 GLY A N 1
ATOM 586 C CA . GLY A 1 74 ? 1.752 3.199 -0.164 1.00 96.69 74 GLY A CA 1
ATOM 587 C C . GLY A 1 74 ? 1.392 2.316 1.030 1.00 96.69 74 GLY A C 1
ATOM 588 O O . GLY A 1 74 ? 0.373 2.508 1.705 1.00 96.69 74 GLY A O 1
ATOM 589 N N . PHE A 1 75 ? 2.228 1.305 1.266 1.00 97.88 75 PHE A N 1
ATOM 590 C CA . PHE A 1 75 ? 2.017 0.269 2.273 1.00 97.88 75 PHE A CA 1
ATOM 591 C C . PHE A 1 75 ? 1.906 0.843 3.685 1.00 97.88 75 PHE A C 1
ATOM 593 O O . PHE A 1 75 ? 0.921 0.560 4.370 1.00 97.88 75 PHE A O 1
ATOM 600 N N . HIS A 1 76 ? 2.856 1.679 4.111 1.00 97.50 76 HIS A N 1
ATOM 601 C CA . HIS A 1 76 ? 2.888 2.175 5.489 1.00 97.50 76 HIS A CA 1
ATOM 602 C C . HIS A 1 76 ? 1.724 3.120 5.828 1.00 97.50 76 HIS A C 1
ATOM 604 O O . HIS A 1 76 ? 1.240 3.126 6.962 1.00 97.50 76 HIS A O 1
ATOM 610 N N . LYS A 1 77 ? 1.191 3.864 4.848 1.00 96.94 77 LYS A N 1
ATOM 611 C CA . LYS A 1 77 ? -0.027 4.658 5.070 1.00 96.94 77 LYS A CA 1
ATOM 612 C C . LYS A 1 77 ? -1.223 3.769 5.401 1.00 96.94 77 LYS A C 1
ATOM 614 O O . LYS A 1 77 ? -2.002 4.083 6.298 1.00 96.94 77 LYS A O 1
ATOM 619 N N . ILE A 1 78 ? -1.364 2.649 4.692 1.00 97.88 78 ILE A N 1
ATOM 620 C CA . ILE A 1 78 ? -2.436 1.676 4.938 1.00 97.88 78 ILE A CA 1
ATOM 621 C C . ILE A 1 78 ? -2.178 0.905 6.240 1.00 97.88 78 ILE A C 1
ATOM 623 O O . ILE A 1 78 ? -3.118 0.631 6.985 1.00 97.88 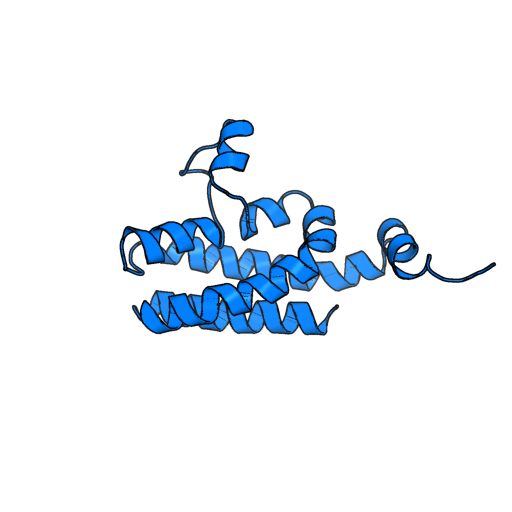78 ILE A O 1
ATOM 627 N N . GLU A 1 79 ? -0.919 0.592 6.552 1.00 97.69 79 GLU A N 1
ATOM 628 C CA . GLU A 1 79 ? -0.516 -0.024 7.819 1.00 97.69 79 GLU A CA 1
ATOM 629 C C . GLU A 1 79 ? -0.987 0.796 9.016 1.00 97.69 79 GLU A C 1
ATOM 631 O O . GLU A 1 79 ? -1.627 0.255 9.916 1.00 97.69 79 GLU A O 1
ATOM 636 N N . LYS A 1 80 ? -0.758 2.113 9.000 1.00 96.56 80 LYS A N 1
ATOM 637 C CA . LYS A 1 80 ? -1.226 2.997 10.069 1.00 96.56 80 LYS A CA 1
ATOM 638 C C . LYS A 1 80 ? -2.728 2.828 10.320 1.00 96.56 80 LYS A C 1
ATOM 640 O O . LYS A 1 80 ? -3.150 2.629 11.457 1.00 96.56 80 LYS A O 1
ATOM 645 N N . VAL A 1 81 ? -3.541 2.816 9.262 1.00 97.19 81 VAL A N 1
ATOM 646 C CA . VAL A 1 81 ? -4.998 2.624 9.376 1.00 97.19 81 VAL A CA 1
ATOM 647 C C . VAL A 1 81 ? -5.338 1.236 9.931 1.00 97.19 81 VAL A C 1
ATOM 649 O O . VAL A 1 81 ? -6.127 1.105 10.869 1.00 97.19 81 VAL A O 1
ATOM 652 N N . LEU A 1 82 ? -4.711 0.184 9.405 1.00 97.88 82 LEU A N 1
ATOM 653 C CA . LEU A 1 82 ? -4.973 -1.186 9.839 1.00 97.88 82 LEU A CA 1
ATOM 654 C C . LEU A 1 82 ? -4.584 -1.413 11.306 1.00 97.88 82 LEU A C 1
ATOM 656 O O . LEU A 1 82 ? -5.335 -2.057 12.039 1.00 97.88 82 LEU A O 1
ATOM 660 N N . TRP A 1 83 ? -3.426 -0.937 11.760 1.00 97.69 83 TRP A N 1
ATOM 661 C CA . TRP A 1 83 ? -2.917 -1.236 13.102 1.00 97.69 83 TRP A CA 1
ATOM 662 C C . TRP A 1 83 ? -3.366 -0.244 14.172 1.00 97.69 83 TRP A C 1
ATOM 664 O O . TRP A 1 83 ? -3.712 -0.695 15.262 1.00 97.69 83 TRP A O 1
ATOM 674 N N . GLU A 1 84 ? -3.437 1.053 13.876 1.00 97.06 84 GLU A N 1
ATOM 675 C CA . GLU A 1 84 ? -3.862 2.052 14.866 1.00 97.06 84 GLU A CA 1
ATOM 676 C C . GLU A 1 84 ? -5.385 2.163 14.951 1.00 97.06 84 GLU A C 1
ATOM 678 O O . GLU A 1 84 ? -5.939 2.300 16.040 1.00 97.06 84 GLU A O 1
ATOM 683 N N . GLN A 1 85 ? -6.079 2.075 13.812 1.00 96.62 85 GLN A N 1
ATOM 684 C CA . GLN A 1 85 ? -7.530 2.288 13.749 1.00 96.62 85 GLN A CA 1
ATOM 685 C C . GLN A 1 85 ? -8.323 0.984 13.618 1.00 96.62 85 GLN A C 1
ATOM 687 O O . GLN A 1 85 ? -9.543 0.980 13.779 1.00 96.62 85 GLN A O 1
ATOM 692 N N . ASN A 1 86 ? -7.646 -0.136 13.338 1.00 97.00 86 ASN A N 1
ATOM 693 C CA . ASN A 1 86 ? -8.255 -1.458 13.187 1.00 97.00 86 ASN A CA 1
ATOM 694 C C . ASN A 1 86 ? -9.437 -1.475 12.200 1.00 97.00 86 ASN A C 1
ATOM 696 O O . ASN A 1 86 ? -10.458 -2.123 12.435 1.00 97.00 86 ASN A O 1
ATOM 700 N N . THR A 1 87 ? -9.291 -0.754 11.087 1.00 98.00 87 THR A N 1
ATOM 701 C CA . THR A 1 87 ? -10.297 -0.640 10.028 1.00 98.00 87 THR A CA 1
ATOM 702 C C . THR A 1 87 ? -9.646 -0.646 8.645 1.00 98.00 87 THR A C 1
ATOM 704 O O . THR A 1 87 ? -8.429 -0.542 8.530 1.00 98.00 87 THR A O 1
ATOM 707 N N . THR A 1 88 ? -10.455 -0.790 7.595 1.00 97.38 88 THR A N 1
ATOM 708 C CA . THR A 1 88 ? -10.035 -0.585 6.196 1.00 97.38 88 THR A CA 1
ATOM 709 C C . THR A 1 88 ? -10.667 0.663 5.576 1.00 97.38 88 THR A C 1
ATOM 711 O O . THR A 1 88 ? -10.407 0.962 4.412 1.00 97.38 88 THR A O 1
ATOM 714 N N . LYS A 1 89 ? -11.502 1.389 6.328 1.00 96.75 89 LYS A N 1
ATOM 715 C CA . LYS A 1 89 ? -12.109 2.639 5.862 1.00 96.75 89 LYS A CA 1
ATOM 716 C C . LYS A 1 89 ? -11.030 3.660 5.519 1.00 96.75 89 LYS A C 1
ATOM 718 O O . LYS A 1 89 ? -9.983 3.685 6.160 1.00 96.75 89 LYS A O 1
ATOM 723 N N . ASP A 1 90 ? -11.305 4.478 4.511 1.00 95.12 90 ASP A N 1
ATOM 724 C CA . ASP A 1 90 ? -10.424 5.541 4.017 1.00 95.12 90 ASP A CA 1
ATOM 725 C C . ASP A 1 90 ? -9.093 5.030 3.421 1.00 95.12 90 ASP A C 1
ATOM 727 O O . ASP A 1 90 ? -8.185 5.811 3.122 1.00 95.12 90 ASP A O 1
ATOM 731 N N . THR A 1 91 ? -8.969 3.716 3.186 1.00 97.25 91 THR A N 1
ATOM 732 C CA . THR A 1 91 ? -7.803 3.119 2.510 1.00 97.25 91 THR A CA 1
ATOM 733 C C . THR A 1 91 ? -7.987 3.008 1.000 1.00 97.25 91 THR A C 1
ATOM 735 O O . THR A 1 91 ? -7.014 2.768 0.294 1.00 97.25 91 THR A O 1
ATOM 738 N N . 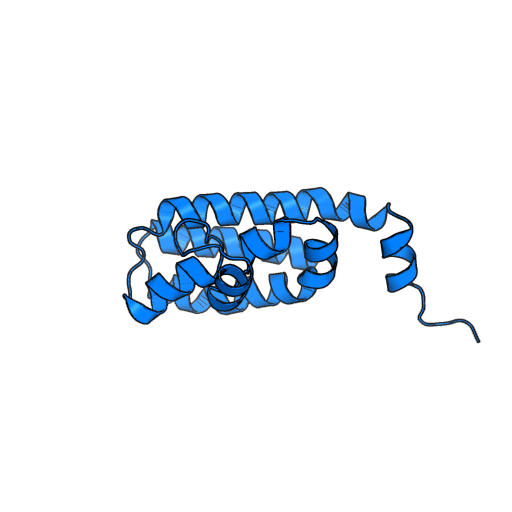GLU A 1 92 ? -9.196 3.201 0.471 1.00 95.81 92 GLU A N 1
ATOM 739 C CA . GLU A 1 92 ? -9.575 2.848 -0.900 1.00 95.81 92 GLU A CA 1
ATOM 740 C C . GLU A 1 92 ? -8.743 3.587 -1.951 1.00 95.81 92 GLU A C 1
ATOM 742 O O . GLU A 1 92 ? -8.257 2.972 -2.905 1.00 95.81 92 GLU A O 1
ATOM 747 N N . ALA A 1 93 ? -8.550 4.896 -1.767 1.00 96.56 93 ALA A N 1
ATOM 748 C CA . ALA A 1 93 ? -7.755 5.718 -2.675 1.00 96.56 93 ALA A CA 1
ATOM 749 C C . ALA A 1 93 ? -6.273 5.314 -2.639 1.00 96.56 93 ALA A C 1
ATOM 751 O O . ALA A 1 93 ? -5.667 5.093 -3.689 1.00 96.56 93 ALA A O 1
ATOM 752 N N . THR A 1 94 ? -5.714 5.142 -1.439 1.00 97.56 94 THR A N 1
ATOM 753 C CA . THR A 1 94 ? -4.318 4.727 -1.239 1.00 97.56 94 THR A CA 1
ATOM 754 C C . THR A 1 94 ? -4.071 3.322 -1.791 1.00 97.56 94 THR A C 1
ATOM 756 O O . THR A 1 94 ? -3.093 3.096 -2.492 1.00 97.56 94 THR A O 1
ATOM 759 N N . ALA A 1 95 ? -4.989 2.385 -1.557 1.00 97.69 95 ALA A N 1
ATOM 760 C CA . ALA A 1 95 ? -4.924 1.013 -2.049 1.00 97.69 95 ALA A CA 1
ATOM 761 C C . ALA A 1 95 ? -5.007 0.950 -3.583 1.00 97.69 95 ALA A C 1
ATOM 763 O O . ALA A 1 95 ? -4.298 0.173 -4.224 1.00 97.69 95 ALA A O 1
ATOM 764 N N . ALA A 1 96 ? -5.853 1.788 -4.190 1.00 97.50 96 ALA A N 1
ATOM 765 C CA . ALA A 1 96 ? -5.944 1.909 -5.641 1.00 97.50 96 ALA A CA 1
ATOM 766 C C . ALA A 1 96 ? -4.682 2.525 -6.261 1.00 97.50 96 ALA A C 1
ATOM 768 O O . ALA A 1 96 ? -4.321 2.149 -7.376 1.00 97.50 96 ALA A O 1
ATOM 769 N N . GLN A 1 97 ? -4.026 3.456 -5.566 1.00 97.81 97 GLN A N 1
ATOM 770 C CA . GLN A 1 97 ? -2.758 4.028 -6.010 1.00 97.81 97 GLN A CA 1
ATOM 771 C C . GLN A 1 97 ? -1.615 3.014 -5.869 1.00 97.81 97 GLN A C 1
ATOM 773 O O . GLN A 1 97 ? -0.934 2.741 -6.851 1.00 97.81 97 GLN A O 1
ATOM 778 N N . LEU A 1 98 ? -1.517 2.340 -4.720 1.00 97.81 98 LEU A N 1
ATOM 779 C CA . LEU A 1 98 ? -0.505 1.319 -4.443 1.00 97.81 98 LEU A CA 1
ATOM 780 C C . LEU A 1 98 ? -0.447 0.236 -5.530 1.00 97.81 98 LEU A C 1
ATOM 782 O O . LEU A 1 98 ? 0.629 -0.090 -6.024 1.00 97.81 98 LEU A O 1
ATOM 786 N N . ILE A 1 99 ? -1.593 -0.306 -5.962 1.00 97.31 99 ILE A N 1
ATOM 787 C CA . ILE A 1 99 ? -1.578 -1.331 -7.016 1.00 97.31 99 ILE A CA 1
ATOM 788 C C . ILE A 1 99 ? -1.139 -0.780 -8.381 1.00 97.31 99 ILE A C 1
ATOM 790 O O . ILE A 1 99 ? -0.568 -1.521 -9.180 1.00 97.31 99 ILE A O 1
ATOM 794 N N . LYS A 1 100 ? -1.388 0.503 -8.672 1.00 97.81 100 LYS A N 1
ATOM 795 C CA . LYS A 1 100 ? -0.878 1.139 -9.896 1.00 97.81 100 LYS A CA 1
ATOM 796 C C . LYS A 1 100 ? 0.636 1.283 -9.829 1.00 97.81 100 LYS A C 1
ATOM 798 O O . LYS A 1 100 ? 1.295 0.914 -10.793 1.00 97.81 100 LYS A O 1
ATOM 803 N N . ASP A 1 101 ? 1.163 1.742 -8.698 1.00 96.56 101 ASP A N 1
ATOM 804 C CA . ASP A 1 101 ? 2.601 1.938 -8.504 1.00 96.56 101 ASP A CA 1
ATOM 805 C C . ASP A 1 101 ? 3.358 0.600 -8.578 1.00 96.56 101 ASP A C 1
ATOM 807 O O . ASP A 1 101 ? 4.361 0.482 -9.276 1.00 96.56 101 ASP A O 1
ATOM 811 N N . VAL A 1 102 ? 2.819 -0.465 -7.974 1.00 95.56 102 VAL A N 1
ATOM 812 C CA . VAL A 1 102 ? 3.391 -1.821 -8.073 1.00 95.56 102 VAL A CA 1
ATOM 813 C C . VAL A 1 102 ? 3.338 -2.370 -9.509 1.00 95.56 102 VAL A C 1
ATOM 815 O O . VAL A 1 102 ? 4.273 -3.032 -9.963 1.00 95.56 102 VAL A O 1
ATOM 818 N N . LYS A 1 103 ? 2.273 -2.088 -10.269 1.00 95.25 103 LYS A N 1
ATOM 819 C CA . LYS A 1 103 ? 2.199 -2.464 -11.694 1.00 95.25 103 LYS A CA 1
ATOM 820 C C . LYS A 1 103 ? 3.156 -1.647 -12.559 1.00 95.25 103 LYS A C 1
ATOM 822 O O . LYS A 1 103 ? 3.703 -2.183 -13.522 1.00 95.25 103 LYS A O 1
ATOM 827 N N . GLU A 1 104 ? 3.376 -0.383 -12.213 1.00 94.25 104 GLU A N 1
ATOM 828 C CA . GLU A 1 104 ? 4.392 0.461 -12.836 1.00 94.25 104 GLU A CA 1
ATOM 829 C C . GLU A 1 104 ? 5.797 -0.098 -12.567 1.00 94.25 104 GLU A C 1
ATOM 831 O O . GLU A 1 104 ? 6.566 -0.238 -13.520 1.00 94.25 104 GLU A O 1
ATOM 836 N N . LEU A 1 105 ? 6.098 -0.516 -11.326 1.00 91.62 105 LEU A N 1
ATOM 837 C CA . LEU A 1 105 ? 7.346 -1.213 -10.988 1.00 91.62 105 LEU A CA 1
ATOM 838 C C . LEU A 1 105 ? 7.536 -2.412 -11.911 1.00 91.62 105 LEU A C 1
ATOM 840 O O . LEU A 1 105 ? 8.520 -2.479 -12.642 1.00 91.62 105 LEU A O 1
ATOM 844 N N . HIS A 1 106 ? 6.552 -3.314 -11.930 1.00 91.88 106 HIS A N 1
ATOM 845 C CA . HIS A 1 106 ? 6.571 -4.522 -12.749 1.00 91.88 106 HIS A CA 1
ATOM 846 C C . HIS A 1 106 ? 6.824 -4.224 -14.235 1.00 91.88 106 HIS A C 1
ATOM 848 O O . HIS A 1 106 ? 7.666 -4.869 -14.859 1.00 91.88 106 HIS A O 1
ATOM 854 N N . ALA A 1 107 ? 6.158 -3.213 -14.801 1.00 91.00 107 ALA A N 1
ATOM 855 C CA . ALA A 1 107 ? 6.343 -2.820 -16.197 1.00 91.00 107 ALA A CA 1
ATOM 856 C C . ALA A 1 107 ? 7.746 -2.261 -16.495 1.00 91.00 107 ALA A C 1
ATOM 858 O O . ALA A 1 107 ? 8.226 -2.388 -17.622 1.00 91.00 107 ALA A O 1
ATOM 859 N N . LYS A 1 108 ? 8.414 -1.653 -15.508 1.00 88.00 108 LYS A N 1
ATOM 860 C CA . LYS A 1 108 ? 9.767 -1.103 -15.664 1.00 88.00 108 LYS A CA 1
ATOM 861 C C . LYS A 1 108 ? 10.872 -2.148 -15.481 1.00 88.00 108 LYS A C 1
ATOM 863 O O . LYS A 1 108 ? 11.965 -1.951 -16.005 1.00 88.00 108 LYS A O 1
ATOM 868 N N . ILE A 1 109 ? 10.620 -3.282 -14.828 1.00 82.31 109 ILE A N 1
ATOM 869 C CA . ILE A 1 109 ? 11.640 -4.328 -14.599 1.00 82.31 109 ILE A CA 1
ATOM 870 C C . ILE A 1 109 ? 12.361 -4.811 -15.863 1.00 82.31 109 ILE A C 1
ATOM 872 O O . ILE A 1 109 ? 13.592 -4.869 -15.830 1.00 82.31 109 ILE A O 1
ATOM 876 N N . PRO A 1 110 ? 11.676 -5.087 -16.989 1.00 78.31 110 PRO A N 1
ATOM 877 C CA . PRO A 1 110 ? 12.363 -5.438 -18.230 1.00 78.31 110 PRO A CA 1
ATOM 878 C C . PRO A 1 110 ? 13.331 -4.346 -18.706 1.00 78.31 110 PRO A C 1
ATOM 880 O O . PRO A 1 110 ? 14.360 -4.652 -19.294 1.00 78.31 110 PRO A O 1
ATOM 883 N N . THR A 1 111 ? 13.040 -3.069 -18.432 1.00 72.75 111 THR A N 1
ATOM 884 C CA . THR A 1 111 ? 13.915 -1.951 -18.824 1.00 72.75 111 THR A CA 1
ATOM 885 C C . THR A 1 111 ? 15.170 -1.863 -17.957 1.00 72.75 111 THR A C 1
ATOM 887 O O . THR A 1 111 ? 16.238 -1.576 -18.484 1.00 72.75 111 THR A O 1
ATOM 890 N N . ALA A 1 112 ? 15.069 -2.194 -16.665 1.00 68.69 112 ALA A N 1
ATOM 891 C CA . ALA A 1 112 ? 16.210 -2.286 -15.752 1.00 68.69 112 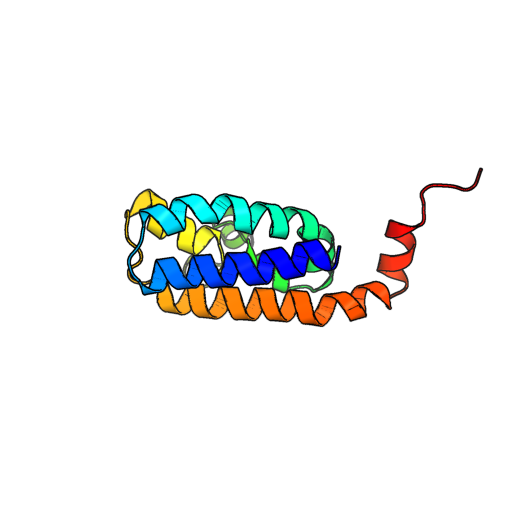ALA A CA 1
ATOM 892 C C . ALA A 1 112 ? 17.178 -3.419 -16.113 1.00 68.69 112 ALA A C 1
ATOM 894 O O . ALA A 1 112 ? 18.374 -3.308 -15.876 1.00 68.69 112 ALA A O 1
ATOM 895 N N . GLU A 1 113 ? 16.687 -4.523 -16.680 1.00 61.50 113 GLU A N 1
ATOM 896 C CA . GLU A 1 113 ? 17.585 -5.548 -17.216 1.00 61.50 113 GLU A CA 1
ATOM 897 C C . GLU A 1 113 ? 18.334 -5.050 -18.450 1.00 61.50 113 GLU A C 1
ATOM 899 O O . GLU A 1 113 ? 19.458 -5.466 -18.661 1.00 61.50 113 GLU A O 1
ATOM 904 N N . VAL A 1 114 ? 17.766 -4.136 -19.236 1.00 57.06 114 VAL A N 1
ATOM 905 C CA . VAL A 1 114 ? 18.392 -3.624 -20.464 1.00 57.06 114 VAL A CA 1
ATOM 906 C C . VAL A 1 114 ? 19.369 -2.467 -20.193 1.00 57.06 114 VAL A C 1
ATOM 908 O O . VAL A 1 114 ? 20.238 -2.204 -21.027 1.00 57.06 114 VAL A O 1
ATOM 911 N N . THR A 1 115 ? 19.287 -1.781 -19.045 1.00 58.97 115 THR A N 1
ATOM 912 C CA . THR A 1 115 ? 20.214 -0.688 -18.711 1.00 58.97 115 THR A CA 1
ATOM 913 C C . THR A 1 115 ? 21.581 -1.217 -18.232 1.00 58.97 115 THR A C 1
ATOM 915 O O . THR A 1 115 ? 21.648 -2.031 -17.305 1.00 58.97 115 THR A O 1
ATOM 918 N N . PRO A 1 116 ? 22.707 -0.745 -18.812 1.00 57.31 116 PRO A N 1
ATOM 919 C CA . PRO A 1 116 ? 24.051 -1.196 -18.433 1.00 57.31 116 PRO A CA 1
ATOM 920 C C . PRO A 1 116 ? 24.386 -1.016 -16.943 1.00 57.31 116 PRO A C 1
ATOM 922 O O . PRO A 1 116 ? 25.068 -1.864 -16.368 1.00 57.31 116 PRO A O 1
ATOM 925 N N . ASP A 1 117 ? 23.867 0.040 -16.307 1.00 60.09 117 ASP A N 1
ATOM 926 C CA . ASP A 1 117 ? 24.148 0.374 -14.903 1.00 60.09 117 ASP A CA 1
ATOM 927 C C . ASP A 1 117 ? 23.655 -0.699 -13.915 1.00 60.09 117 ASP A C 1
ATOM 929 O O . ASP A 1 117 ? 24.311 -0.976 -12.911 1.00 60.09 117 ASP A O 1
ATOM 933 N N . LEU A 1 118 ? 22.537 -1.372 -14.218 1.00 56.41 118 LEU A N 1
ATOM 934 C CA . LEU A 1 118 ? 21.984 -2.447 -13.382 1.00 56.41 118 LEU A CA 1
ATOM 935 C C . LEU A 1 118 ? 22.499 -3.839 -13.778 1.00 56.41 118 LEU A C 1
ATOM 937 O O . LEU A 1 118 ? 22.550 -4.737 -12.931 1.00 56.41 118 LEU A O 1
ATOM 941 N N . MET A 1 119 ? 22.935 -4.025 -15.030 1.00 54.06 119 MET A N 1
ATOM 942 C CA . MET A 1 119 ? 23.571 -5.269 -15.482 1.00 54.06 119 MET A CA 1
ATOM 943 C C . MET A 1 119 ? 24.934 -5.517 -14.810 1.00 54.06 119 MET A C 1
ATOM 945 O O . MET A 1 119 ? 25.247 -6.661 -14.470 1.00 54.06 119 MET A O 1
ATOM 949 N N . ILE A 1 120 ? 25.724 -4.466 -14.552 1.00 53.59 120 ILE A N 1
ATOM 950 C CA . ILE A 1 120 ? 27.046 -4.589 -13.904 1.00 53.59 120 ILE A CA 1
ATOM 951 C C . ILE A 1 120 ? 26.915 -5.068 -12.445 1.00 53.59 120 ILE A C 1
ATOM 953 O O . ILE A 1 120 ? 27.677 -5.934 -12.010 1.00 53.59 120 ILE A O 1
ATOM 957 N N . ASN A 1 121 ? 25.885 -4.623 -11.717 1.00 49.22 121 ASN A N 1
ATOM 958 C CA . ASN A 1 121 ? 25.655 -5.017 -10.319 1.00 49.22 121 ASN A CA 1
ATOM 959 C C . ASN A 1 121 ? 25.057 -6.425 -10.134 1.00 49.22 121 ASN A C 1
ATOM 961 O O . ASN A 1 121 ? 24.975 -6.902 -9.002 1.00 49.22 121 ASN A O 1
ATOM 965 N N . ARG A 1 122 ? 24.668 -7.131 -11.209 1.00 49.59 122 ARG A N 1
ATOM 966 C CA . ARG A 1 122 ? 24.159 -8.518 -11.129 1.00 49.59 122 ARG A CA 1
ATOM 967 C C . ARG A 1 122 ? 25.090 -9.590 -11.698 1.00 49.59 122 ARG A C 1
ATOM 969 O O . ARG A 1 122 ? 24.803 -10.770 -11.524 1.00 49.59 122 ARG A O 1
ATOM 976 N N . CYS A 1 123 ? 26.209 -9.214 -12.320 1.00 44.19 123 CYS A N 1
ATOM 977 C CA . CYS A 1 123 ? 27.230 -10.153 -12.816 1.00 44.19 123 CYS A CA 1
ATOM 978 C C . CYS A 1 123 ? 28.665 -9.832 -12.349 1.00 44.19 123 CYS A C 1
ATOM 980 O O . CYS A 1 123 ? 29.621 -10.392 -12.875 1.00 44.19 123 CYS A O 1
ATOM 982 N N . GLY A 1 124 ? 28.845 -8.990 -11.329 1.00 41.97 124 GLY A N 1
ATOM 983 C CA . GLY A 1 124 ? 30.161 -8.637 -10.772 1.00 41.97 124 GLY A CA 1
ATOM 984 C C . GLY A 1 124 ? 30.719 -9.598 -9.715 1.00 41.97 124 GLY A C 1
ATOM 985 O O . GLY A 1 124 ? 31.495 -9.179 -8.865 1.00 41.97 124 GLY A O 1
ATOM 986 N N . GLY A 1 125 ? 30.306 -10.867 -9.723 1.00 42.75 125 GLY A N 1
ATOM 987 C CA . GLY A 1 125 ? 30.643 -11.848 -8.690 1.00 42.75 125 GLY A CA 1
ATOM 988 C C . GLY A 1 125 ? 31.332 -13.110 -9.199 1.00 42.75 125 GLY A C 1
ATOM 989 O O . GLY A 1 125 ? 31.022 -14.164 -8.668 1.00 42.75 125 GLY A O 1
ATOM 990 N N . PHE A 1 126 ? 32.187 -13.034 -10.228 1.00 43.47 126 PHE A N 1
ATOM 991 C CA . PHE A 1 126 ? 33.325 -13.947 -10.463 1.00 43.47 126 PHE A CA 1
ATOM 992 C C . PHE A 1 126 ? 34.040 -13.562 -11.770 1.00 43.47 126 PHE A C 1
ATOM 994 O O . PHE A 1 126 ? 33.508 -13.858 -12.829 1.00 43.47 126 PHE A O 1
ATOM 1001 N N . VAL A 1 127 ? 35.236 -12.962 -11.704 1.00 38.97 127 VAL A N 1
ATOM 1002 C CA . VAL A 1 127 ? 36.456 -13.413 -12.411 1.00 38.97 127 VAL A CA 1
ATOM 1003 C C . VAL A 1 127 ? 37.666 -12.810 -11.675 1.00 38.97 127 VAL A C 1
ATOM 1005 O O . VAL A 1 127 ? 37.848 -11.601 -11.692 1.00 38.97 127 VAL A O 1
ATOM 1008 N N . LYS A 1 128 ? 38.412 -13.708 -11.019 1.00 40.84 128 LYS A N 1
ATOM 1009 C CA . LYS A 1 128 ? 39.826 -13.705 -10.587 1.00 40.84 128 LYS A CA 1
ATOM 1010 C C . LYS A 1 128 ? 40.567 -12.387 -10.332 1.00 40.84 128 LYS A C 1
ATOM 1012 O O . LYS A 1 128 ? 40.832 -11.656 -11.307 1.00 40.84 128 LYS A O 1
#

Foldseek 3Di:
DLVLLVQLLVLLVVLLVCLVVWNLPVNVVSLVVSVVSVVVCLVVLVVVPCLNQQADNDQVNCVVVVHHLVPHAHSVNQVCCSPVVVTSPPCNVRSVSNSVSSVVSSVCVVVLCVDPVNVCVVPVPDDD

InterPro domains:
  IPR018976 Imelysin-like domain [PF09375] (5-112)
  IPR034981 EfeO/Algp7, imelysin-like domain [cd14656] (1-126)
  IPR038352 Imelysin-like domain superfamily [G3DSA:1.20.1420.20] (1-128)
  IPR050894 Iron uptake system component EfeM/EfeO [PTHR39192] (3-121)

Organism: NCBI:txid123820

Sequence (128 aa):
MVGQIDQLVSDTEKFVGYLKSGDVQNAKKIYPLARMYFERSEPIAESFGDLDPRIDARLADLTEEGKTEKDWSGFHKIEKVLWEQNTTKDTEATAAQLIKDVKELHAKIPTAEVTPDLMINRCGGFVK

Secondary structure (DSSP, 8-state):
-HHHHHHHHHHHHHHHHHHHTT-HHHHHHHHHHHHHHHHHHHHHHHTTSTHHHHHH--HHHHHHTT--TTT--HHHHHHHIIIII---TT-HHHHHHHHHHHHHHHHHHHHHHHSHHHHHHHH-S---

Radius of gyration: 15.82 Å; chains: 1; bounding box: 54×32×35 Å